Protein AF-A0A498QRC1-F1 (afdb_monomer_lite)

Organism: NCBI:txid2341080

Sequence (149 aa):
MIGGEPLLFPDRIRAYVEGMEYVSLSTNGMRRLPREGFERVQLFVTVFGGDALDDEWRAIRPGGKRFTGLFQTALDNVRDDPRAMFIVHLAEQPISSIEPTVERIADNGNRVTLGLYGAYDEHDPIGLRDPDRLIDEALRVKERFRTWC

pLDDT: mean 89.68, std 10.76, range [49.84, 98.12]

Foldseek 3Di:
DDDDACQVPLVVVLVCLVVDPEAEDEHCQLAADDCPSCVRYAYEHEDELAAVVCQVPPQADPVRDGDHCSRVSSLVRCQLPASYEYEYEPQPYDLVSVLVSLVSSVVSNAAYDYHHFFCPPDPGRSPHPCVPSSVVSVVVSCVVPVVRD

Structure (mmCIF, N/CA/C/O backbone):
data_AF-A0A498QRC1-F1
#
_entry.id   AF-A0A498QRC1-F1
#
loop_
_atom_site.group_PDB
_atom_site.id
_atom_site.type_symbol
_atom_site.label_atom_id
_atom_site.label_alt_id
_atom_site.label_comp_id
_atom_site.label_asym_id
_atom_site.label_entity_id
_atom_site.label_seq_id
_atom_site.pdbx_PDB_ins_code
_atom_site.Cartn_x
_atom_site.Cartn_y
_atom_site.Cartn_z
_atom_site.occupancy
_atom_site.B_iso_or_equiv
_atom_site.auth_seq_id
_atom_site.auth_comp_id
_atom_site.auth_asym_id
_atom_site.auth_atom_id
_atom_site.pdbx_PDB_model_num
ATOM 1 N N . MET A 1 1 ? -8.782 -10.440 6.501 1.00 88.88 1 MET A N 1
ATOM 2 C CA . MET A 1 1 ? -9.787 -10.275 5.431 1.00 88.88 1 MET A CA 1
ATOM 3 C C . MET A 1 1 ? -9.049 -9.983 4.137 1.00 88.88 1 MET A C 1
ATOM 5 O O . MET A 1 1 ? -8.338 -8.986 4.073 1.00 88.88 1 MET A O 1
ATOM 9 N N . ILE A 1 2 ? -9.161 -10.886 3.165 1.00 82.88 2 ILE A N 1
ATOM 10 C CA . ILE A 1 2 ? -8.530 -10.800 1.841 1.00 82.88 2 ILE A CA 1
ATOM 11 C C . ILE A 1 2 ? -9.633 -11.082 0.814 1.00 82.88 2 ILE A C 1
ATOM 13 O O . ILE A 1 2 ? -10.433 -11.992 1.028 1.00 82.88 2 ILE A O 1
ATOM 17 N N . GLY A 1 3 ? -9.687 -10.295 -0.261 1.00 76.12 3 GLY A N 1
ATOM 18 C CA . GLY A 1 3 ? -10.737 -10.362 -1.282 1.00 76.12 3 GLY A CA 1
ATOM 19 C C . GLY A 1 3 ? -11.766 -9.232 -1.162 1.00 76.12 3 GLY A C 1
ATOM 20 O O . GLY A 1 3 ? -12.081 -8.769 -0.065 1.00 76.12 3 GLY A O 1
ATOM 21 N N . GLY A 1 4 ? -12.279 -8.773 -2.311 1.00 86.25 4 GLY A N 1
ATOM 22 C CA . GLY A 1 4 ? -13.052 -7.527 -2.400 1.00 86.25 4 GLY A CA 1
ATOM 23 C C . GLY A 1 4 ? -12.278 -6.308 -1.871 1.00 86.25 4 GLY A C 1
ATOM 24 O O . GLY A 1 4 ? -11.103 -6.406 -1.533 1.00 86.25 4 GLY A O 1
ATOM 25 N N . GLU A 1 5 ? -12.934 -5.148 -1.786 1.00 92.88 5 GLU A N 1
ATOM 26 C CA . GLU A 1 5 ? -12.389 -3.991 -1.058 1.00 92.88 5 GLU A CA 1
ATOM 27 C C . GLU A 1 5 ? -13.106 -3.867 0.299 1.00 92.88 5 GLU A C 1
ATOM 29 O O . GLU A 1 5 ? -14.257 -3.410 0.335 1.00 92.88 5 GLU A O 1
ATOM 34 N N . PRO A 1 6 ? -12.484 -4.294 1.418 1.00 93.94 6 PRO A N 1
ATOM 35 C CA . PRO A 1 6 ? -13.158 -4.355 2.714 1.00 93.94 6 PRO A CA 1
ATOM 36 C C . PRO A 1 6 ? -13.514 -2.970 3.262 1.00 93.94 6 PRO A C 1
ATOM 38 O O . PRO A 1 6 ? -14.532 -2.835 3.944 1.00 93.94 6 PRO A O 1
ATOM 41 N N . LEU A 1 7 ? -12.750 -1.922 2.927 1.00 95.06 7 LEU A N 1
ATOM 42 C CA . LEU A 1 7 ? -12.991 -0.566 3.435 1.00 95.06 7 LEU A CA 1
ATOM 43 C C . LEU A 1 7 ? -14.254 0.089 2.847 1.00 95.06 7 LEU A C 1
ATOM 45 O O . LEU A 1 7 ? -14.652 1.176 3.270 1.00 95.06 7 LEU A O 1
ATOM 49 N N . LEU A 1 8 ? -14.933 -0.573 1.904 1.00 93.88 8 LEU A N 1
ATOM 50 C CA . LEU A 1 8 ? -16.284 -0.195 1.485 1.00 93.88 8 LEU A CA 1
ATOM 51 C C . LEU A 1 8 ? -17.334 -0.430 2.579 1.00 93.88 8 LEU A C 1
ATOM 53 O O . LEU A 1 8 ? -18.369 0.235 2.553 1.00 93.88 8 LEU A O 1
ATOM 57 N N . PHE A 1 9 ? -17.081 -1.336 3.531 1.00 94.12 9 PHE A N 1
ATOM 58 C CA . PHE A 1 9 ? -18.063 -1.762 4.532 1.00 94.12 9 PHE A CA 1
ATOM 59 C C . PHE A 1 9 ? -17.489 -1.790 5.965 1.00 94.12 9 PHE A C 1
ATOM 61 O O . PHE A 1 9 ? -17.380 -2.870 6.554 1.00 94.12 9 PHE A O 1
ATOM 68 N N . PRO A 1 10 ? -17.159 -0.629 6.571 1.00 93.69 10 PRO A N 1
ATOM 69 C CA . PRO A 1 10 ? -16.593 -0.563 7.924 1.00 93.69 10 PRO A CA 1
ATOM 70 C C . PRO A 1 10 ? -17.423 -1.277 8.995 1.00 93.69 10 PRO A C 1
ATOM 72 O O . PRO A 1 10 ? -16.859 -1.924 9.871 1.00 93.69 10 PRO A O 1
ATOM 75 N N . ASP A 1 11 ? -18.753 -1.243 8.899 1.00 93.62 11 ASP A N 1
ATOM 76 C CA . ASP A 1 11 ? -19.625 -1.915 9.872 1.00 93.62 11 ASP A CA 1
ATOM 77 C C . ASP A 1 11 ? -19.448 -3.437 9.864 1.00 93.62 11 ASP A C 1
ATOM 79 O O . ASP A 1 11 ? -19.507 -4.078 10.911 1.00 93.62 11 ASP A O 1
ATOM 83 N N . ARG A 1 12 ? -19.151 -4.023 8.697 1.00 94.25 12 ARG A N 1
ATOM 84 C CA . ARG A 1 12 ? -18.842 -5.456 8.602 1.00 94.25 12 ARG A CA 1
ATOM 85 C C . ARG A 1 12 ? -17.494 -5.769 9.230 1.00 94.25 12 ARG A C 1
ATOM 87 O O . ARG A 1 12 ? -17.369 -6.800 9.871 1.00 94.25 12 ARG A O 1
ATOM 94 N N . ILE A 1 13 ? -16.507 -4.887 9.061 1.00 95.38 13 ILE A N 1
ATOM 95 C CA . ILE A 1 13 ? -15.197 -5.021 9.714 1.00 95.38 13 ILE A CA 1
ATOM 96 C C . ILE A 1 13 ? -15.369 -4.955 11.236 1.00 95.38 13 ILE A C 1
ATOM 98 O O . ILE A 1 13 ? -14.761 -5.753 11.945 1.00 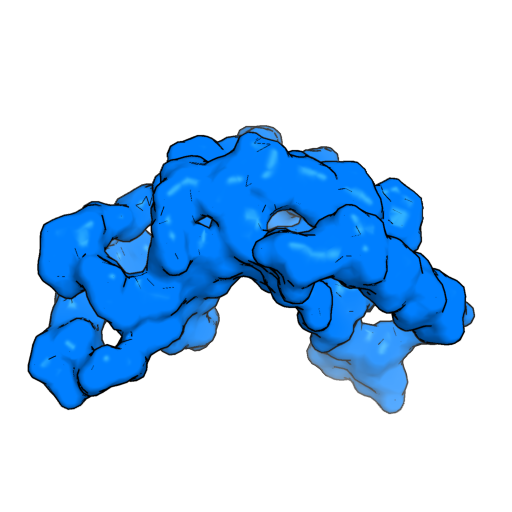95.38 13 ILE A O 1
ATOM 102 N N . ARG A 1 14 ? -16.223 -4.052 11.737 1.00 94.94 14 ARG A N 1
ATOM 103 C CA . ARG A 1 14 ? -16.445 -3.862 13.177 1.00 94.94 14 ARG A CA 1
ATOM 104 C C . ARG A 1 14 ? -16.909 -5.143 13.866 1.00 94.94 14 ARG A C 1
ATOM 106 O O . ARG A 1 14 ? -16.355 -5.487 14.900 1.00 94.94 14 ARG A O 1
ATOM 113 N N . ALA A 1 15 ? -17.809 -5.899 13.239 1.00 94.62 15 ALA A N 1
ATOM 114 C CA . ALA A 1 15 ? -18.245 -7.193 13.764 1.00 94.62 15 ALA A CA 1
ATOM 115 C C . ALA A 1 15 ? -17.077 -8.180 13.991 1.00 94.62 15 ALA A C 1
ATOM 117 O O . ALA A 1 15 ? -17.088 -8.938 14.958 1.00 94.62 15 ALA A O 1
ATOM 118 N N . TYR A 1 16 ? -16.043 -8.157 13.138 1.00 94.81 16 TYR A N 1
ATOM 119 C CA . TYR A 1 16 ? -14.836 -8.966 13.355 1.00 94.81 16 TYR A CA 1
ATOM 120 C C . TYR A 1 16 ? -13.961 -8.403 14.473 1.00 94.81 16 TYR A C 1
ATOM 122 O O . TYR A 1 16 ? -13.441 -9.174 15.270 1.00 94.81 16 TYR A O 1
ATOM 130 N N . VAL A 1 17 ? -13.804 -7.080 14.553 1.00 95.38 17 VAL A N 1
ATOM 131 C CA . VAL A 1 17 ? -13.009 -6.428 15.610 1.00 95.38 17 VAL A CA 1
ATOM 132 C C . VAL A 1 17 ? -13.607 -6.666 17.000 1.00 95.38 17 VAL A C 1
ATOM 134 O O . VAL A 1 17 ? -12.864 -6.824 17.962 1.00 95.38 17 VAL A O 1
ATOM 137 N N . GLU A 1 18 ? -14.933 -6.741 17.111 1.00 94.31 18 GLU A N 1
ATOM 138 C CA . GLU A 1 18 ? -15.630 -7.048 18.366 1.00 94.31 18 GLU A CA 1
ATOM 139 C C . GLU A 1 18 ? -15.413 -8.499 18.827 1.00 94.31 18 GLU A C 1
ATOM 141 O O . GLU A 1 18 ? -15.375 -8.764 20.027 1.00 94.31 18 GLU A O 1
ATOM 146 N N . GLY A 1 19 ? -15.266 -9.439 17.887 1.00 94.50 19 GLY A N 1
ATOM 147 C CA . GLY A 1 19 ? -15.150 -10.871 18.181 1.00 94.50 19 GLY A CA 1
ATOM 148 C C . GLY A 1 19 ? -13.731 -11.444 18.134 1.00 94.50 19 GLY A C 1
ATOM 149 O O . GLY A 1 19 ? -13.518 -12.566 18.589 1.00 94.50 19 GLY A O 1
ATOM 150 N N . MET A 1 20 ? -12.763 -10.723 17.564 1.00 95.31 20 MET A N 1
ATOM 151 C CA . MET A 1 20 ? -11.410 -11.224 17.310 1.00 95.31 20 MET A CA 1
ATOM 152 C C . MET A 1 20 ? -10.349 -10.270 17.849 1.00 95.31 20 MET A C 1
ATOM 154 O O . MET A 1 20 ? -10.381 -9.066 17.614 1.00 95.31 20 MET A O 1
ATOM 158 N N . GLU A 1 21 ? -9.344 -10.834 18.514 1.00 91.19 21 GLU A N 1
ATOM 159 C CA . GLU A 1 21 ? -8.242 -10.065 19.094 1.00 91.19 21 GLU A CA 1
ATOM 160 C C . GLU A 1 21 ? -7.329 -9.427 18.029 1.00 91.19 21 GLU A C 1
ATOM 162 O O . GLU A 1 21 ? -6.829 -8.315 18.215 1.00 91.19 21 GLU A O 1
ATOM 167 N N . TYR A 1 22 ? -7.136 -10.119 16.903 1.00 93.31 22 TYR A N 1
ATOM 168 C CA . TYR A 1 22 ? -6.274 -9.693 15.804 1.00 93.31 22 TYR A CA 1
ATOM 169 C C . TYR A 1 22 ? -7.054 -9.709 14.494 1.00 93.31 22 TYR A C 1
ATOM 171 O O . TYR A 1 22 ? -7.542 -10.752 14.057 1.00 93.31 22 TYR A O 1
ATOM 179 N N . VAL A 1 23 ? -7.142 -8.548 13.846 1.00 96.38 23 VAL A N 1
ATOM 180 C CA . VAL A 1 23 ? -7.804 -8.388 12.550 1.00 96.38 23 VAL A CA 1
ATOM 181 C C . VAL A 1 23 ? -6.839 -7.709 11.591 1.00 96.38 23 VAL A C 1
ATOM 183 O O . VAL A 1 23 ? -6.409 -6.581 11.819 1.00 96.38 23 VAL A O 1
ATOM 186 N N . SER A 1 24 ? -6.524 -8.392 10.493 1.00 96.62 24 SER A N 1
ATOM 187 C CA . SER A 1 24 ? -5.739 -7.831 9.392 1.00 96.62 24 SER A CA 1
ATOM 188 C C . SER A 1 24 ? -6.600 -7.679 8.145 1.00 96.62 24 SER A C 1
ATOM 190 O O . SER A 1 24 ? -7.355 -8.592 7.798 1.00 96.62 24 SER A O 1
ATOM 192 N N . LEU A 1 25 ? -6.484 -6.554 7.448 1.00 96.69 25 LEU A N 1
ATOM 193 C CA . LEU A 1 25 ? -7.232 -6.239 6.231 1.00 96.69 25 LEU A CA 1
ATOM 194 C C . LEU A 1 25 ? -6.265 -6.036 5.071 1.00 96.69 25 LEU A C 1
ATOM 196 O O . LEU A 1 25 ? -5.328 -5.261 5.205 1.00 96.69 25 LEU A O 1
ATOM 200 N N . SER A 1 26 ? -6.516 -6.676 3.932 1.00 95.44 26 SER A N 1
ATOM 201 C CA . SER A 1 26 ? -5.890 -6.304 2.661 1.00 95.44 26 SER A CA 1
ATOM 202 C C . SER A 1 26 ? -6.798 -5.315 1.930 1.00 95.44 26 SER A C 1
ATOM 204 O O . SER A 1 26 ? -7.998 -5.558 1.808 1.00 95.44 26 SER A O 1
ATOM 206 N N . THR A 1 27 ? -6.250 -4.183 1.498 1.00 95.62 27 THR A N 1
ATOM 207 C CA . THR A 1 27 ? -6.987 -3.083 0.860 1.00 95.62 27 THR A CA 1
ATOM 208 C C . THR A 1 27 ? -6.176 -2.482 -0.285 1.00 95.62 27 THR A C 1
ATOM 210 O O . THR A 1 27 ? -4.945 -2.517 -0.285 1.00 95.62 27 THR A O 1
ATOM 213 N N . ASN A 1 28 ? -6.860 -1.888 -1.261 1.00 93.38 28 ASN A N 1
ATOM 214 C CA . ASN A 1 28 ? -6.234 -1.042 -2.277 1.00 93.38 28 ASN A CA 1
ATOM 215 C C . ASN A 1 28 ? -5.908 0.378 -1.770 1.00 93.38 28 ASN A C 1
ATOM 217 O O . ASN A 1 28 ? -5.316 1.157 -2.508 1.00 93.38 28 ASN A O 1
ATOM 221 N N . GLY A 1 29 ? -6.303 0.734 -0.542 1.00 95.00 29 GLY A N 1
ATOM 222 C CA . GLY A 1 29 ? -5.994 2.029 0.068 1.00 95.00 29 GLY A CA 1
ATOM 223 C C . GLY A 1 29 ? -6.822 3.206 -0.458 1.00 95.00 29 GLY A C 1
ATOM 224 O O . GLY A 1 29 ? -6.586 4.340 -0.057 1.00 95.00 29 GLY A O 1
ATOM 225 N N . MET A 1 30 ? -7.831 2.983 -1.308 1.00 93.94 30 MET A N 1
ATOM 226 C CA . MET A 1 30 ? -8.652 4.057 -1.895 1.00 93.94 30 MET A CA 1
ATOM 227 C C . MET A 1 30 ? -9.651 4.691 -0.922 1.00 93.94 30 MET A C 1
ATOM 229 O O . MET A 1 30 ? -10.293 5.690 -1.254 1.00 93.94 30 MET A O 1
ATOM 233 N N . ARG A 1 31 ? -9.813 4.121 0.275 1.00 95.19 31 ARG A N 1
ATOM 234 C CA . ARG A 1 31 ? -10.603 4.700 1.363 1.00 95.19 31 ARG A CA 1
ATOM 235 C C . ARG A 1 31 ? -9.804 4.685 2.653 1.00 95.19 31 ARG A C 1
ATOM 237 O O . ARG A 1 31 ? -9.067 3.745 2.920 1.00 95.19 31 ARG A O 1
ATOM 244 N N . ARG A 1 32 ? -10.010 5.702 3.484 1.00 95.94 32 ARG A N 1
ATOM 245 C CA . ARG A 1 32 ? -9.472 5.737 4.843 1.00 95.94 32 ARG A CA 1
ATOM 246 C C . ARG A 1 32 ? -10.364 4.925 5.782 1.00 95.94 32 ARG A C 1
ATOM 248 O O . ARG A 1 32 ? -11.578 5.125 5.805 1.00 95.94 32 ARG A O 1
ATOM 255 N N . LEU A 1 33 ? -9.761 4.050 6.586 1.00 95.88 33 LEU A N 1
ATOM 256 C CA . LEU A 1 33 ? -10.442 3.429 7.721 1.00 95.88 33 LEU A CA 1
ATOM 257 C C . LEU A 1 33 ? -10.395 4.400 8.915 1.00 95.88 33 LEU A C 1
ATOM 259 O O . LEU A 1 33 ? -9.294 4.837 9.277 1.00 95.88 33 LEU A O 1
ATOM 263 N N . PRO A 1 34 ? -11.532 4.741 9.551 1.00 93.75 34 PRO A N 1
ATOM 264 C CA . PRO A 1 34 ? -11.514 5.560 10.758 1.00 93.75 34 PRO A CA 1
ATOM 265 C C . PRO A 1 34 ? -10.641 4.913 11.839 1.00 93.75 34 PRO A C 1
ATOM 267 O O . PRO A 1 34 ? -10.442 3.697 11.863 1.00 93.75 34 PRO A O 1
ATOM 270 N N . ARG A 1 35 ? -10.059 5.741 12.707 1.00 93.44 35 ARG A N 1
ATOM 271 C CA . ARG A 1 35 ? -9.234 5.250 13.817 1.00 93.44 35 ARG A CA 1
ATOM 272 C C . ARG A 1 35 ? -10.094 4.695 14.945 1.00 93.44 35 ARG A C 1
ATOM 274 O O . ARG A 1 35 ? -9.796 3.610 15.428 1.00 93.44 35 ARG A O 1
ATOM 281 N N . GLU A 1 36 ? -11.149 5.424 15.296 1.00 95.12 36 GLU A N 1
ATOM 282 C CA . GLU A 1 36 ? -12.076 5.064 16.366 1.00 95.12 36 GLU A CA 1
ATOM 283 C C . GLU A 1 36 ? -12.732 3.701 16.109 1.00 95.12 36 GLU A C 1
ATOM 285 O O . GLU A 1 36 ? -13.364 3.488 15.069 1.00 95.12 36 GLU A O 1
ATOM 290 N N . GLY A 1 37 ? -12.554 2.775 17.052 1.00 94.00 37 GLY A N 1
ATOM 291 C CA . GLY A 1 37 ? -13.087 1.413 16.988 1.00 94.00 37 GLY A CA 1
ATOM 292 C C . GLY A 1 37 ? -12.321 0.471 16.053 1.00 94.00 37 GLY A C 1
ATOM 293 O O . GLY A 1 37 ? -12.751 -0.662 15.844 1.00 94.00 37 GLY A O 1
ATOM 294 N N . PHE A 1 38 ? -11.198 0.916 15.481 1.00 96.31 38 PHE A N 1
ATOM 295 C CA . PHE A 1 38 ? -10.328 0.124 14.605 1.00 96.31 38 PHE A CA 1
ATOM 296 C C . PHE A 1 38 ? -8.840 0.339 14.926 1.00 96.31 38 PHE A C 1
ATOM 298 O O . PHE A 1 38 ? -7.974 0.203 14.058 1.00 96.31 38 PHE A O 1
ATOM 305 N N . GLU A 1 39 ? -8.512 0.706 16.161 1.00 94.75 39 GLU A N 1
ATOM 306 C CA . GLU A 1 39 ? -7.159 1.055 16.604 1.00 94.75 39 GLU A CA 1
ATOM 307 C C . GLU A 1 39 ? -6.195 -0.128 16.494 1.00 94.75 39 GLU A C 1
ATOM 309 O O . GLU A 1 39 ? -5.003 0.063 16.268 1.00 94.75 39 GLU A O 1
ATOM 314 N N . ARG A 1 40 ? -6.728 -1.345 16.641 1.00 93.19 40 ARG A N 1
ATOM 315 C CA . ARG A 1 40 ? -5.981 -2.609 16.652 1.00 93.19 40 ARG A CA 1
ATOM 316 C C . ARG A 1 40 ? -5.969 -3.335 15.307 1.00 93.19 40 ARG A C 1
ATOM 318 O O . ARG A 1 40 ? -5.445 -4.442 15.214 1.00 93.19 40 ARG A O 1
ATOM 325 N N . VAL A 1 41 ? -6.579 -2.750 14.280 1.00 96.81 41 VAL A N 1
ATOM 326 C CA . VAL A 1 41 ? -6.618 -3.354 12.948 1.00 96.81 41 VAL A CA 1
ATOM 327 C C . VAL A 1 41 ? -5.281 -3.141 12.253 1.00 96.81 41 VAL A C 1
ATOM 329 O O . VAL A 1 41 ? -4.814 -2.010 12.163 1.00 96.81 41 VAL A O 1
ATOM 332 N N . GLN A 1 42 ? -4.704 -4.209 11.705 1.00 97.50 42 GLN A N 1
ATOM 333 C CA . GLN A 1 42 ? -3.571 -4.119 10.785 1.00 97.50 42 GLN A CA 1
ATOM 334 C C . GLN A 1 42 ? -4.089 -3.915 9.358 1.00 97.50 42 GLN A C 1
ATOM 336 O O . GLN A 1 42 ? -4.901 -4.697 8.863 1.00 97.50 42 GLN A O 1
ATOM 341 N N . LEU A 1 43 ? -3.595 -2.889 8.677 1.00 97.62 43 LEU A N 1
ATOM 342 C CA . LEU A 1 43 ? -3.866 -2.617 7.272 1.00 97.62 43 LEU A CA 1
ATOM 343 C C . LEU A 1 43 ? -2.669 -3.064 6.435 1.00 97.62 43 LEU A C 1
ATOM 345 O O . LEU A 1 43 ? -1.536 -2.654 6.686 1.00 97.62 43 LEU A O 1
ATOM 349 N N . PHE A 1 44 ? -2.945 -3.892 5.438 1.00 97.19 44 PHE A N 1
ATOM 350 C CA . PHE A 1 44 ? -2.036 -4.266 4.369 1.00 97.19 44 PHE A CA 1
ATOM 351 C C . PHE A 1 44 ? -2.496 -3.575 3.089 1.00 97.19 44 PHE A C 1
ATOM 353 O O . PHE A 1 44 ? -3.515 -3.948 2.501 1.00 97.19 44 PHE A O 1
ATOM 360 N N . VAL A 1 45 ? -1.772 -2.536 2.684 1.00 96.75 45 VAL A N 1
ATOM 361 C CA . VAL A 1 45 ? -2.069 -1.765 1.476 1.00 96.75 45 VAL A CA 1
ATOM 362 C C . VAL A 1 45 ? -1.299 -2.371 0.314 1.00 96.75 45 VAL A C 1
ATOM 364 O O . VAL A 1 45 ? -0.072 -2.363 0.296 1.00 96.75 45 VAL A O 1
ATOM 367 N N . THR A 1 46 ? -2.015 -2.939 -0.644 1.00 92.25 46 THR A N 1
ATOM 368 C CA . THR A 1 46 ? -1.398 -3.703 -1.728 1.00 92.25 46 THR A CA 1
ATOM 369 C C . THR A 1 46 ? -1.029 -2.805 -2.909 1.00 92.25 46 THR A C 1
ATOM 371 O O . THR A 1 46 ? -1.896 -2.084 -3.409 1.00 92.25 46 THR A O 1
ATOM 374 N N . VAL A 1 47 ? 0.212 -2.907 -3.394 1.00 91.81 47 VAL A N 1
ATOM 375 C CA . VAL A 1 47 ? 0.810 -2.113 -4.487 1.00 91.81 47 VAL A CA 1
ATOM 376 C C . VAL A 1 47 ? 1.559 -3.042 -5.452 1.00 91.81 47 VAL A C 1
ATOM 378 O O . VAL A 1 47 ? 2.188 -4.011 -5.022 1.00 91.81 47 VAL A O 1
ATOM 381 N N . PHE A 1 48 ? 1.489 -2.755 -6.753 1.00 85.31 48 PHE A N 1
ATOM 382 C CA . PHE A 1 48 ? 2.115 -3.544 -7.822 1.00 85.31 48 PHE A CA 1
ATOM 383 C C . PHE A 1 48 ? 3.003 -2.617 -8.658 1.00 85.31 48 PHE A C 1
ATOM 385 O O . PHE A 1 48 ? 2.693 -2.285 -9.792 1.00 85.31 48 PHE A O 1
ATOM 392 N N . GLY A 1 49 ? 4.091 -2.133 -8.066 1.00 78.31 49 GLY A N 1
ATOM 393 C CA . GLY A 1 49 ? 5.086 -1.314 -8.762 1.00 78.31 49 GLY A CA 1
ATOM 394 C C . GLY A 1 49 ? 4.936 0.199 -8.601 1.00 78.31 49 GLY A C 1
ATOM 395 O O . GLY A 1 49 ? 5.831 0.914 -9.047 1.00 78.31 49 GLY A O 1
ATOM 396 N N . GLY A 1 50 ? 3.874 0.681 -7.946 1.00 84.25 50 GLY A N 1
ATOM 397 C CA . GLY A 1 50 ? 3.704 2.088 -7.596 1.00 84.25 50 GLY A CA 1
ATOM 398 C C . GLY A 1 50 ? 3.394 2.990 -8.793 1.00 84.25 50 GLY A C 1
ATOM 399 O O . GLY A 1 50 ? 3.396 2.575 -9.950 1.00 84.25 50 GLY A O 1
ATOM 400 N N . ASP A 1 51 ? 3.108 4.257 -8.495 1.00 85.81 51 ASP A N 1
ATOM 401 C CA . ASP A 1 51 ? 2.909 5.345 -9.463 1.00 85.81 51 ASP A CA 1
ATOM 402 C C . ASP A 1 51 ? 2.120 4.945 -10.723 1.00 85.81 51 ASP A C 1
ATOM 404 O O . ASP A 1 51 ? 0.963 4.526 -10.642 1.00 85.81 51 ASP A O 1
ATOM 408 N N . ALA A 1 52 ? 2.748 5.097 -11.890 1.00 87.50 52 ALA A N 1
ATOM 409 C CA . ALA A 1 52 ? 2.156 4.854 -13.189 1.00 87.50 52 ALA A CA 1
ATOM 410 C C . ALA A 1 52 ? 1.846 3.371 -13.414 1.00 87.50 52 ALA A C 1
ATOM 412 O O . ALA A 1 52 ? 0.917 3.075 -14.156 1.00 87.50 52 ALA A O 1
ATOM 413 N N . LEU A 1 53 ? 2.574 2.452 -12.768 1.00 89.12 53 LEU A N 1
ATOM 414 C CA . LEU A 1 53 ? 2.350 1.013 -12.915 1.00 89.12 53 LEU A CA 1
ATOM 415 C C . LEU A 1 53 ? 1.048 0.592 -12.230 1.00 89.12 53 LEU A C 1
ATOM 417 O O . LEU A 1 53 ? 0.224 -0.086 -12.840 1.00 89.12 53 LEU A O 1
ATOM 421 N N . ASP A 1 54 ? 0.785 1.082 -11.015 1.00 89.50 54 ASP A N 1
ATOM 422 C CA . ASP A 1 54 ? -0.508 0.842 -10.361 1.00 89.50 54 ASP A CA 1
ATOM 423 C C . ASP A 1 54 ? -1.665 1.478 -11.154 1.00 89.50 54 ASP A C 1
ATOM 425 O O . ASP A 1 54 ? -2.737 0.877 -11.284 1.00 89.50 54 ASP A O 1
ATOM 429 N N . ASP A 1 55 ? -1.457 2.648 -11.763 1.00 91.44 55 ASP A N 1
ATOM 430 C CA . ASP A 1 55 ? -2.455 3.240 -12.659 1.00 91.44 55 ASP A CA 1
ATOM 431 C C . ASP A 1 55 ? -2.684 2.388 -13.928 1.00 91.44 55 ASP A C 1
ATOM 433 O O . ASP A 1 55 ? -3.829 2.166 -14.347 1.00 91.44 55 ASP A O 1
ATOM 437 N N . GLU A 1 56 ? -1.615 1.864 -14.531 1.00 89.94 56 GLU A N 1
ATOM 438 C CA . GLU A 1 56 ? -1.633 1.037 -15.743 1.00 89.94 56 GLU A CA 1
ATOM 439 C C . GLU A 1 56 ? -2.233 -0.356 -15.517 1.00 89.94 56 GLU A C 1
ATOM 441 O O . GLU A 1 56 ? -2.896 -0.900 -16.408 1.00 89.94 56 GLU A O 1
ATOM 446 N N . TRP A 1 57 ? -2.091 -0.927 -14.329 1.00 86.94 57 TRP A N 1
ATOM 447 C CA . TRP A 1 57 ? -2.565 -2.289 -14.078 1.00 86.94 57 TRP A CA 1
ATOM 448 C C . TRP A 1 57 ? -3.880 -2.327 -13.314 1.00 86.94 57 TRP A C 1
ATOM 450 O O . TRP A 1 57 ? -4.686 -3.231 -13.525 1.00 86.94 57 TRP A O 1
ATOM 460 N N . ARG A 1 58 ? -4.141 -1.343 -12.445 1.00 89.31 58 ARG A N 1
ATOM 461 C CA . ARG A 1 58 ? -5.195 -1.468 -11.424 1.00 89.31 58 ARG A CA 1
ATOM 462 C C . ARG A 1 58 ? -6.163 -0.303 -11.351 1.00 89.31 58 ARG A C 1
ATOM 464 O O . ARG A 1 58 ? -7.258 -0.482 -10.813 1.00 89.31 58 ARG A O 1
ATOM 471 N N . ALA A 1 59 ? -5.841 0.864 -11.907 1.00 91.06 59 ALA A N 1
ATOM 472 C CA . ALA A 1 59 ? -6.751 2.009 -11.879 1.00 91.06 59 ALA A CA 1
ATOM 4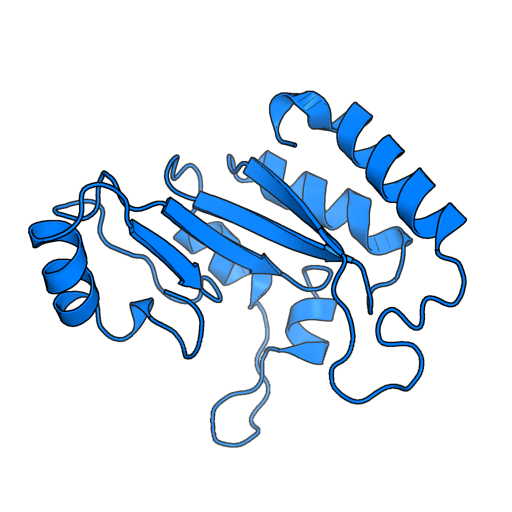73 C C . ALA A 1 59 ? -7.880 1.898 -12.921 1.00 91.06 59 ALA A C 1
ATOM 475 O O . ALA A 1 59 ? -8.029 2.727 -13.821 1.00 91.06 59 ALA A O 1
ATOM 476 N N . ILE A 1 60 ? -8.714 0.865 -12.782 1.00 90.75 60 ILE A N 1
ATOM 477 C CA . ILE A 1 60 ? -9.860 0.555 -13.638 1.00 90.75 60 ILE A CA 1
ATOM 478 C C . ILE A 1 60 ? -11.108 0.458 -12.754 1.00 90.75 60 ILE A C 1
ATOM 480 O O . ILE A 1 60 ? -11.163 -0.300 -11.789 1.00 90.75 60 ILE A O 1
ATOM 484 N N . ARG A 1 61 ? -12.135 1.254 -13.057 1.00 87.88 61 ARG A N 1
ATOM 485 C CA . ARG A 1 61 ? -13.412 1.234 -12.319 1.00 87.88 61 ARG A CA 1
ATOM 486 C C . ARG A 1 61 ? -14.285 0.043 -12.750 1.00 87.88 61 ARG A C 1
ATOM 488 O O . ARG A 1 61 ? -14.083 -0.459 -13.854 1.00 87.88 61 ARG A O 1
ATOM 495 N N . PRO A 1 62 ? -15.345 -0.313 -11.989 1.00 80.56 62 PRO A N 1
ATOM 496 C CA . PRO A 1 62 ? -16.331 -1.353 -12.348 1.00 80.56 62 PRO A CA 1
ATOM 497 C C . PRO A 1 62 ? -17.108 -1.192 -13.678 1.00 80.56 62 PRO A C 1
ATOM 499 O O . PRO A 1 62 ? -18.093 -1.880 -13.898 1.00 80.56 62 PRO A O 1
ATOM 502 N N . GLY A 1 63 ? -16.685 -0.306 -14.580 1.00 86.19 63 GLY A N 1
ATOM 503 C CA . GLY A 1 63 ? -17.201 -0.169 -15.946 1.00 86.19 63 GLY A CA 1
ATOM 504 C C . GLY A 1 63 ? -16.092 0.011 -16.987 1.00 86.19 63 GLY A C 1
ATOM 505 O O . GLY A 1 63 ? -16.325 0.619 -18.024 1.00 86.19 63 GLY A O 1
ATOM 506 N N . GLY A 1 64 ? -14.856 -0.399 -16.680 1.00 91.12 64 GLY A N 1
ATOM 507 C CA . GLY A 1 64 ? -13.705 -0.312 -17.589 1.00 91.12 64 GLY A CA 1
ATOM 508 C C . GLY A 1 64 ? -13.065 1.078 -17.704 1.00 91.12 64 GLY A C 1
ATOM 509 O O . GLY A 1 64 ? -11.978 1.212 -18.260 1.00 91.12 64 GLY A O 1
ATOM 510 N N . LYS A 1 65 ? -13.689 2.129 -17.154 1.00 94.12 65 LYS A N 1
ATOM 511 C CA . LYS A 1 65 ? -13.120 3.484 -17.171 1.00 94.12 65 LYS A CA 1
ATOM 512 C C . LYS A 1 65 ? -11.835 3.542 -16.343 1.00 94.12 65 LYS A C 1
ATOM 514 O O . LYS A 1 65 ? -11.869 3.295 -15.134 1.00 94.12 65 LYS A O 1
ATOM 519 N N . ARG A 1 66 ? -10.741 3.951 -16.990 1.00 94.25 66 ARG A N 1
ATOM 520 C CA . ARG A 1 66 ? -9.452 4.190 -16.336 1.00 94.25 66 ARG A CA 1
ATOM 521 C C . ARG A 1 66 ? -9.455 5.481 -15.511 1.00 94.25 66 ARG A C 1
ATOM 523 O O . ARG A 1 66 ? -10.203 6.417 -15.808 1.00 94.25 66 ARG A O 1
ATOM 530 N N . PHE A 1 67 ? -8.638 5.525 -14.468 1.00 93.94 67 PHE A N 1
ATOM 531 C CA . PHE A 1 67 ? -8.331 6.729 -13.694 1.00 93.94 67 PHE A CA 1
ATOM 532 C C . PHE A 1 67 ? -6.839 6.762 -13.347 1.00 93.94 67 PHE A C 1
ATOM 534 O O . PHE A 1 67 ? -6.119 5.835 -13.699 1.00 93.94 67 PHE A O 1
ATOM 541 N N . THR A 1 68 ? -6.388 7.838 -12.707 1.00 94.75 68 THR A N 1
ATOM 542 C CA . THR A 1 68 ? -4.992 8.011 -12.292 1.00 94.75 68 THR A CA 1
ATOM 543 C C . THR A 1 68 ? -4.895 8.392 -10.820 1.00 94.75 68 THR A C 1
ATOM 545 O O . THR A 1 68 ? -5.890 8.800 -10.208 1.00 94.75 68 THR A O 1
ATOM 548 N N . GLY A 1 69 ? -3.692 8.289 -10.261 1.00 94.00 69 GLY A N 1
ATOM 549 C CA . GLY A 1 69 ? -3.391 8.643 -8.879 1.00 94.00 69 GLY A CA 1
ATOM 550 C C . GLY A 1 69 ? -3.811 7.576 -7.872 1.00 94.00 69 GLY A C 1
ATOM 551 O O . GLY A 1 69 ? -4.060 7.920 -6.716 1.00 94.00 69 GLY A O 1
ATOM 552 N N . LEU A 1 70 ? -3.899 6.304 -8.276 1.00 94.50 70 LEU A N 1
ATOM 553 C CA . LEU A 1 70 ? -4.224 5.190 -7.379 1.00 94.50 70 LEU A CA 1
ATOM 554 C C . LEU A 1 70 ? -3.222 5.113 -6.222 1.00 94.50 70 LEU A C 1
ATOM 556 O O . LEU A 1 70 ? -3.615 5.174 -5.057 1.00 94.50 70 LEU A O 1
ATOM 560 N N . PHE A 1 71 ? -1.927 5.065 -6.540 1.00 96.06 71 PHE A N 1
ATOM 561 C CA . PHE A 1 71 ? -0.877 4.972 -5.528 1.00 96.06 71 PHE A CA 1
ATOM 562 C C . PHE A 1 71 ? -0.804 6.222 -4.640 1.00 96.06 71 PHE A C 1
ATOM 564 O O . PHE A 1 71 ? -0.759 6.104 -3.418 1.00 96.06 71 PHE A O 1
ATOM 571 N N . GLN A 1 72 ? -0.887 7.420 -5.230 1.00 96.94 72 GLN A N 1
ATOM 572 C CA . GLN A 1 72 ? -0.899 8.673 -4.468 1.00 96.94 72 GLN A CA 1
ATOM 573 C C . GLN A 1 72 ? -2.078 8.736 -3.487 1.00 96.94 72 GLN A C 1
ATOM 575 O O . GLN A 1 72 ? -1.901 9.081 -2.322 1.00 96.94 72 GLN A O 1
ATOM 580 N N . THR A 1 73 ? -3.272 8.341 -3.934 1.00 96.94 73 THR A N 1
ATOM 581 C CA . THR A 1 73 ? -4.465 8.304 -3.078 1.00 96.94 73 THR A CA 1
ATOM 582 C C . THR A 1 73 ? -4.280 7.330 -1.915 1.00 96.94 73 THR A C 1
ATOM 584 O O . THR A 1 73 ? -4.663 7.641 -0.786 1.00 96.94 73 THR A O 1
ATOM 587 N N . ALA A 1 74 ? -3.680 6.162 -2.170 1.00 97.12 74 ALA A N 1
ATOM 588 C CA . ALA A 1 74 ? -3.375 5.192 -1.128 1.00 97.12 74 ALA A CA 1
ATOM 589 C C . ALA A 1 74 ? -2.408 5.771 -0.085 1.00 97.12 74 ALA A C 1
ATOM 591 O O . ALA A 1 74 ? -2.720 5.715 1.104 1.00 97.12 74 ALA A O 1
ATOM 592 N N . LEU A 1 75 ? -1.303 6.392 -0.519 1.00 97.94 75 LEU A N 1
ATOM 593 C CA . LEU A 1 75 ? -0.350 7.078 0.362 1.00 97.94 75 LEU A CA 1
ATOM 594 C C . LEU A 1 75 ? -1.049 8.126 1.241 1.00 97.94 75 LEU A C 1
ATOM 596 O O . LEU A 1 75 ? -0.921 8.096 2.464 1.00 97.94 75 LEU A O 1
ATOM 600 N N . ASP A 1 76 ? -1.862 9.002 0.654 1.00 98.06 76 ASP A N 1
ATOM 601 C CA . ASP A 1 76 ? -2.538 10.070 1.400 1.00 98.06 76 ASP A CA 1
ATOM 602 C C . ASP A 1 76 ? -3.553 9.541 2.424 1.00 98.06 76 ASP A C 1
ATOM 604 O O . ASP A 1 76 ? -3.728 10.103 3.514 1.00 98.06 76 ASP A O 1
ATOM 608 N N . ASN A 1 77 ? -4.216 8.426 2.119 1.00 97.94 77 ASN A N 1
ATOM 609 C CA . ASN A 1 77 ? -5.196 7.836 3.023 1.00 97.94 77 ASN A CA 1
ATOM 610 C C . ASN A 1 77 ? -4.570 7.216 4.272 1.00 97.94 77 ASN A C 1
ATOM 612 O O . ASN A 1 77 ? -5.238 7.233 5.311 1.00 97.94 77 ASN A O 1
ATOM 616 N N . VAL A 1 78 ? -3.333 6.717 4.191 1.00 97.69 78 VAL A N 1
ATOM 617 C CA . VAL A 1 78 ? -2.658 6.014 5.298 1.00 97.69 78 VAL A CA 1
ATOM 618 C C . VAL A 1 78 ? -1.379 6.689 5.802 1.00 97.69 78 VAL A C 1
ATOM 620 O O . VAL A 1 78 ? -0.678 6.101 6.623 1.00 97.69 78 VAL A O 1
ATOM 623 N N . ARG A 1 79 ? -1.081 7.911 5.348 1.00 98.06 79 ARG A N 1
ATOM 624 C CA . ARG A 1 79 ? 0.075 8.706 5.790 1.00 98.06 79 ARG A CA 1
ATOM 625 C C . ARG A 1 79 ? 0.211 8.717 7.310 1.00 98.06 79 AR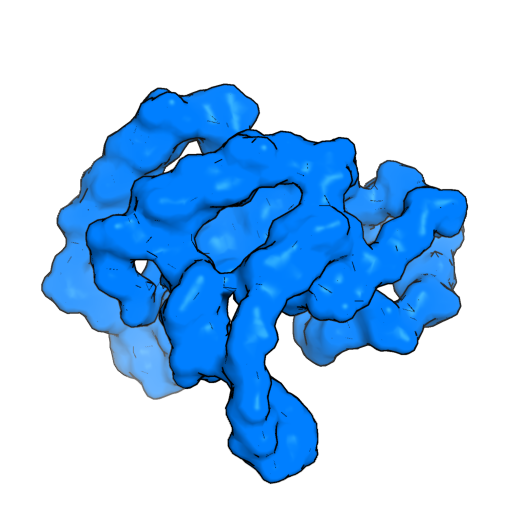G A C 1
ATOM 627 O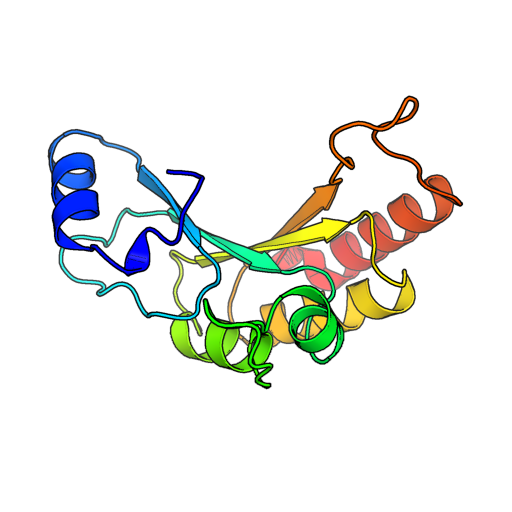 O . ARG A 1 79 ? -0.756 9.030 8.008 1.00 98.06 79 ARG A O 1
ATOM 634 N N . ASP A 1 80 ? 1.402 8.352 7.783 1.00 97.44 80 ASP A N 1
ATOM 635 C CA . ASP A 1 80 ? 1.765 8.233 9.202 1.00 97.44 80 ASP A CA 1
ATOM 636 C C . ASP A 1 80 ? 0.827 7.341 10.046 1.00 97.44 80 ASP A C 1
ATOM 638 O O . ASP A 1 80 ? 0.869 7.379 11.277 1.00 97.44 80 ASP A O 1
ATOM 642 N N . ASP A 1 81 ? -0.041 6.526 9.430 1.00 97.31 81 ASP A N 1
ATOM 643 C CA . ASP A 1 81 ? -0.899 5.602 10.166 1.00 97.31 81 ASP A CA 1
ATOM 644 C C . ASP A 1 81 ? -0.075 4.375 10.589 1.00 97.31 81 ASP A C 1
ATOM 646 O O . ASP A 1 81 ? 0.278 3.549 9.740 1.00 97.31 81 ASP A O 1
ATOM 650 N N . PRO A 1 82 ? 0.198 4.183 11.894 1.00 95.50 82 PRO A N 1
ATOM 651 C CA . PRO A 1 82 ? 0.998 3.055 12.367 1.00 95.50 82 PRO A CA 1
ATOM 652 C C . PRO A 1 82 ? 0.301 1.706 12.154 1.00 95.50 82 PRO A C 1
ATOM 654 O O . PRO A 1 82 ? 0.931 0.660 12.288 1.00 95.50 82 PRO A O 1
ATOM 657 N N . ARG A 1 83 ? -1.000 1.715 11.833 1.00 96.75 83 ARG A N 1
ATOM 658 C CA . ARG A 1 83 ? -1.755 0.520 11.450 1.00 96.75 83 ARG A CA 1
ATOM 659 C C . ARG A 1 83 ? -1.420 0.049 10.044 1.00 96.75 83 ARG A C 1
ATOM 661 O O . ARG A 1 83 ? -1.776 -1.073 9.712 1.00 96.75 83 ARG A O 1
ATOM 668 N N . ALA A 1 84 ? -0.823 0.888 9.200 1.00 97.69 84 ALA A N 1
ATOM 669 C CA . ALA A 1 84 ? -0.641 0.601 7.787 1.00 97.69 84 ALA A CA 1
ATOM 670 C C . ALA A 1 84 ? 0.772 0.123 7.457 1.00 97.69 84 ALA A C 1
ATOM 672 O O . ALA A 1 84 ? 1.779 0.744 7.797 1.00 97.69 84 ALA A O 1
ATOM 673 N N . MET A 1 85 ? 0.813 -0.991 6.736 1.00 97.56 85 MET A N 1
ATOM 674 C CA . MET A 1 85 ? 1.988 -1.530 6.076 1.00 97.56 85 MET A CA 1
ATOM 675 C C . MET A 1 85 ? 1.645 -1.739 4.606 1.00 97.56 85 MET A C 1
ATOM 677 O O . MET A 1 85 ? 0.582 -2.267 4.279 1.00 97.56 85 MET A O 1
ATOM 681 N N . PHE A 1 86 ? 2.539 -1.341 3.715 1.00 97.31 86 PHE A N 1
ATOM 682 C CA . PHE A 1 86 ? 2.396 -1.611 2.295 1.00 97.31 86 PHE A CA 1
ATOM 683 C C . PHE A 1 86 ? 2.984 -2.973 1.949 1.00 97.31 86 PHE A C 1
ATOM 685 O O . PHE A 1 86 ? 4.075 -3.309 2.401 1.00 97.31 86 PHE A O 1
ATOM 692 N N . ILE A 1 87 ? 2.277 -3.733 1.118 1.00 94.25 87 ILE A N 1
ATOM 693 C CA . ILE A 1 87 ? 2.796 -4.939 0.474 1.00 94.25 87 ILE A CA 1
ATOM 694 C C . ILE A 1 87 ? 3.110 -4.576 -0.975 1.00 94.25 87 ILE A C 1
ATOM 696 O O . ILE A 1 87 ? 2.190 -4.290 -1.745 1.00 94.25 87 ILE A O 1
ATOM 700 N N . VAL A 1 88 ? 4.391 -4.596 -1.340 1.00 92.69 88 VAL A N 1
ATOM 701 C CA . VAL A 1 88 ? 4.843 -4.414 -2.725 1.00 92.69 88 VAL A CA 1
ATOM 702 C C . VAL A 1 88 ? 5.017 -5.792 -3.356 1.00 92.69 88 VAL A C 1
ATOM 704 O O . VAL A 1 88 ? 5.877 -6.565 -2.926 1.00 92.69 88 VAL A O 1
ATOM 707 N N . HIS A 1 89 ? 4.194 -6.110 -4.354 1.00 88.38 89 HIS A N 1
ATOM 708 C CA . HIS A 1 89 ? 4.224 -7.414 -5.014 1.00 88.38 89 HIS A CA 1
ATOM 709 C C . HIS A 1 89 ? 5.293 -7.502 -6.104 1.00 88.38 89 HIS A C 1
ATOM 711 O O . HIS A 1 89 ? 5.182 -6.892 -7.158 1.00 88.38 89 HIS A O 1
ATOM 717 N N . LEU A 1 90 ? 6.311 -8.321 -5.867 1.00 84.06 90 LEU A N 1
ATOM 718 C CA . LEU A 1 90 ? 7.392 -8.613 -6.795 1.00 84.06 90 LEU A CA 1
ATOM 719 C C . LEU A 1 90 ? 6.966 -9.762 -7.724 1.00 84.06 90 LEU A C 1
ATOM 721 O O . LEU A 1 90 ? 6.960 -10.911 -7.292 1.00 84.06 90 LEU A O 1
ATOM 725 N N . ALA A 1 91 ? 6.578 -9.467 -8.965 1.00 70.44 91 ALA A N 1
ATOM 726 C CA . ALA A 1 91 ? 6.357 -10.482 -10.009 1.00 70.44 91 ALA A CA 1
ATOM 727 C C . ALA A 1 91 ? 6.288 -9.867 -11.411 1.00 70.44 91 ALA A C 1
ATOM 729 O O . ALA A 1 91 ? 6.956 -10.309 -12.339 1.00 70.44 91 ALA A O 1
ATOM 730 N N . GLU A 1 92 ? 5.508 -8.794 -11.543 1.00 65.06 92 GLU A N 1
ATOM 731 C CA . GLU A 1 92 ? 5.141 -8.216 -12.844 1.00 65.06 92 GLU A CA 1
ATOM 732 C C . GLU A 1 92 ? 5.832 -6.873 -13.115 1.00 65.06 92 GLU A C 1
ATOM 734 O O . GLU A 1 92 ? 5.741 -6.322 -14.212 1.00 65.06 92 GLU A O 1
ATOM 739 N N . GLN A 1 93 ? 6.566 -6.350 -12.128 1.00 73.69 93 GLN A N 1
ATOM 740 C CA . GLN A 1 93 ? 7.132 -5.010 -12.186 1.00 73.69 93 GLN A CA 1
ATOM 741 C C . GLN A 1 93 ? 8.571 -4.930 -12.679 1.00 73.69 93 GLN A C 1
ATOM 743 O O . GLN A 1 93 ? 9.384 -5.808 -12.378 1.00 73.69 93 GLN A O 1
ATOM 748 N N . PRO A 1 94 ? 8.922 -3.849 -13.405 1.00 83.38 94 PRO A N 1
ATOM 749 C CA . PRO A 1 94 ? 10.311 -3.542 -13.688 1.00 83.38 94 PRO A CA 1
ATOM 750 C C . PRO A 1 94 ? 11.103 -3.500 -12.380 1.00 83.38 94 PRO A C 1
ATOM 752 O O . PRO A 1 94 ? 10.746 -2.772 -11.463 1.00 83.38 94 PRO A O 1
ATOM 755 N N . ILE A 1 95 ? 12.215 -4.234 -12.305 1.00 88.31 95 ILE A N 1
ATOM 756 C CA . ILE A 1 95 ? 13.104 -4.245 -11.128 1.00 88.31 95 ILE A CA 1
ATOM 757 C C . ILE A 1 95 ? 13.482 -2.811 -10.706 1.00 88.31 95 ILE A C 1
ATOM 759 O O . ILE A 1 95 ? 13.526 -2.492 -9.522 1.00 88.31 95 ILE A O 1
ATOM 763 N N . SER A 1 96 ? 13.646 -1.910 -11.680 1.00 89.56 96 SER A N 1
ATOM 764 C CA . SER A 1 96 ? 13.947 -0.492 -11.462 1.00 89.56 96 SER A CA 1
ATOM 765 C C . SER A 1 96 ? 12.853 0.312 -10.747 1.00 89.56 96 SER A C 1
ATOM 767 O O . SER A 1 96 ? 13.132 1.429 -10.322 1.00 89.56 96 SER A O 1
ATOM 769 N N . SER A 1 97 ? 11.618 -0.191 -10.635 1.00 91.00 97 SER A N 1
ATOM 770 C CA . SER A 1 97 ? 10.538 0.496 -9.910 1.00 91.00 97 SER A CA 1
ATOM 771 C C . SER A 1 97 ? 10.487 0.149 -8.421 1.00 91.00 97 SER A C 1
ATOM 773 O O . SER A 1 97 ? 9.801 0.844 -7.669 1.00 91.00 97 SER A O 1
ATOM 775 N N . ILE A 1 98 ? 11.222 -0.876 -7.970 1.00 92.81 98 ILE A N 1
ATOM 776 C CA . ILE A 1 98 ? 11.194 -1.343 -6.577 1.00 92.81 98 ILE A CA 1
ATOM 777 C C . ILE A 1 98 ? 11.695 -0.247 -5.637 1.00 92.81 98 ILE A C 1
ATOM 779 O O . ILE A 1 98 ? 10.945 0.184 -4.765 1.00 92.81 98 ILE A O 1
ATOM 783 N N . GLU A 1 99 ? 12.928 0.234 -5.828 1.00 95.12 99 GLU A N 1
ATOM 784 C CA . GLU A 1 99 ? 13.512 1.257 -4.951 1.00 95.12 99 GLU A CA 1
ATOM 785 C C . GLU A 1 99 ? 12.655 2.535 -4.876 1.00 95.12 99 GLU A C 1
ATOM 787 O O . GLU A 1 99 ? 12.290 2.903 -3.758 1.00 95.12 99 GLU A O 1
ATOM 792 N N . PRO A 1 100 ? 12.253 3.177 -5.996 1.00 95.50 100 PRO A N 1
ATOM 793 C CA . PRO A 1 100 ? 11.428 4.385 -5.934 1.00 95.50 100 PRO A CA 1
ATOM 794 C C . PRO A 1 100 ? 10.085 4.165 -5.227 1.00 95.50 100 PRO A C 1
ATOM 796 O O . PRO A 1 100 ? 9.616 5.036 -4.500 1.00 95.50 100 PRO A O 1
ATOM 799 N N . THR A 1 101 ? 9.465 2.994 -5.399 1.00 95.44 101 THR A N 1
ATOM 800 C CA . THR A 1 101 ? 8.201 2.672 -4.718 1.00 95.44 101 THR A CA 1
ATOM 801 C C . THR A 1 101 ? 8.397 2.578 -3.209 1.00 95.44 101 THR A C 1
ATOM 803 O O . THR A 1 101 ? 7.624 3.163 -2.450 1.00 95.44 101 THR A O 1
ATOM 806 N N . VAL A 1 102 ? 9.438 1.864 -2.767 1.00 96.56 102 VAL A N 1
ATOM 807 C CA . VAL A 1 102 ? 9.771 1.714 -1.342 1.00 96.56 102 VAL A CA 1
ATOM 808 C C . VAL A 1 102 ? 10.135 3.060 -0.721 1.00 96.56 102 VAL A C 1
ATOM 810 O O . VAL A 1 102 ? 9.642 3.370 0.361 1.00 96.56 102 VAL A O 1
ATOM 813 N N . GLU A 1 103 ? 10.932 3.874 -1.414 1.00 97.38 103 GLU A N 1
ATOM 814 C CA . GLU A 1 103 ? 11.323 5.214 -0.965 1.00 97.38 103 GLU A CA 1
ATOM 815 C C . GLU A 1 103 ? 10.099 6.092 -0.705 1.00 97.38 103 GLU A C 1
ATOM 817 O O . GLU A 1 103 ? 9.945 6.634 0.385 1.00 97.38 103 GLU A O 1
ATOM 822 N N . ARG A 1 104 ? 9.149 6.134 -1.644 1.00 97.62 104 ARG A N 1
ATOM 823 C CA . ARG A 1 104 ? 7.921 6.920 -1.477 1.00 97.62 104 ARG A CA 1
ATOM 824 C C . ARG A 1 104 ? 7.038 6.449 -0.328 1.00 97.62 104 ARG A C 1
ATOM 826 O O . ARG A 1 104 ? 6.381 7.276 0.299 1.00 97.62 104 ARG A O 1
ATOM 833 N N . ILE A 1 105 ? 6.990 5.146 -0.056 1.00 97.81 105 ILE A N 1
ATOM 834 C CA . ILE A 1 105 ? 6.237 4.611 1.088 1.00 97.81 105 ILE A CA 1
ATOM 835 C C . ILE A 1 105 ? 6.931 4.978 2.406 1.00 97.81 105 ILE A C 1
ATOM 837 O O . ILE A 1 105 ? 6.260 5.393 3.355 1.00 97.81 105 ILE A O 1
ATOM 841 N N . ALA A 1 106 ? 8.259 4.862 2.454 1.00 97.44 106 ALA A N 1
ATOM 842 C CA . ALA A 1 106 ? 9.060 5.251 3.607 1.00 97.44 106 ALA A CA 1
ATOM 843 C C . ALA A 1 106 ? 8.914 6.753 3.910 1.00 97.44 106 ALA A C 1
ATOM 845 O O . ALA A 1 106 ? 8.608 7.126 5.041 1.00 97.44 106 ALA A O 1
ATOM 846 N N . ASP A 1 107 ? 9.015 7.609 2.890 1.00 97.88 107 ASP A N 1
ATOM 847 C CA . ASP A 1 107 ? 8.799 9.059 2.994 1.00 97.88 107 ASP A CA 1
ATOM 848 C C . ASP A 1 107 ? 7.370 9.419 3.442 1.00 97.88 107 ASP A C 1
ATOM 850 O O . ASP A 1 107 ? 7.128 10.497 3.986 1.00 97.88 107 ASP A O 1
ATOM 854 N N . ASN A 1 108 ? 6.406 8.518 3.234 1.00 98.12 108 ASN A N 1
ATOM 855 C CA . ASN A 1 108 ? 5.020 8.672 3.677 1.00 98.12 108 ASN A CA 1
ATOM 856 C C . ASN A 1 108 ? 4.783 8.266 5.142 1.00 98.12 108 ASN A C 1
ATOM 858 O O . ASN A 1 108 ? 3.657 8.376 5.634 1.00 98.12 108 ASN A O 1
ATOM 862 N N . GLY A 1 109 ? 5.818 7.778 5.828 1.00 97.94 109 GLY A N 1
ATOM 863 C CA . GLY A 1 109 ? 5.737 7.374 7.226 1.00 97.94 109 GLY A CA 1
ATOM 864 C C . GLY A 1 109 ? 5.213 5.954 7.439 1.00 97.94 109 GLY A C 1
ATOM 865 O O . GLY A 1 109 ? 4.803 5.614 8.550 1.00 97.94 109 GLY A O 1
ATOM 866 N N . ASN A 1 110 ? 5.203 5.104 6.405 1.00 97.88 110 ASN A N 1
ATOM 867 C CA . ASN A 1 110 ? 4.646 3.754 6.489 1.00 97.88 110 ASN A CA 1
ATOM 868 C C . ASN A 1 110 ? 5.692 2.657 6.279 1.00 97.88 110 ASN A C 1
ATOM 870 O O . ASN A 1 110 ? 6.668 2.811 5.551 1.00 97.88 110 ASN A O 1
ATOM 874 N N . ARG A 1 111 ? 5.447 1.501 6.906 1.00 97.38 111 ARG A N 1
ATOM 875 C CA . ARG A 1 111 ? 6.280 0.305 6.733 1.00 97.38 111 ARG A CA 1
ATOM 876 C C . ARG A 1 111 ? 6.003 -0.386 5.406 1.00 97.38 111 ARG A C 1
ATOM 878 O O . ARG A 1 111 ? 4.899 -0.292 4.867 1.00 97.38 111 ARG A O 1
ATOM 885 N N . VAL A 1 112 ? 6.981 -1.151 4.943 1.00 96.75 112 VAL A N 1
ATOM 886 C CA . VAL A 1 112 ? 6.942 -1.9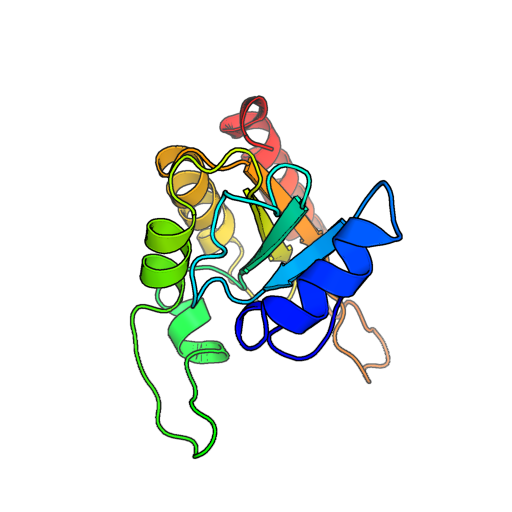00 3.691 1.00 96.75 112 VAL A CA 1
ATOM 887 C C . VAL A 1 112 ? 7.233 -3.368 3.967 1.00 96.75 112 VAL A C 1
ATOM 889 O O . VAL A 1 112 ? 8.072 -3.712 4.789 1.00 96.75 112 VAL A O 1
ATOM 892 N N . THR A 1 113 ? 6.559 -4.252 3.246 1.00 94.62 113 THR A N 1
ATOM 893 C CA . THR A 1 113 ? 6.975 -5.639 3.078 1.00 94.62 113 THR A CA 1
ATOM 894 C C . THR A 1 113 ? 6.981 -5.982 1.593 1.00 94.62 113 THR A C 1
ATOM 896 O O . THR A 1 113 ? 6.129 -5.526 0.826 1.00 94.62 113 THR A O 1
ATOM 899 N N . LEU A 1 114 ? 7.979 -6.755 1.175 1.00 91.56 114 LEU A N 1
ATOM 900 C CA . LEU A 1 114 ? 8.123 -7.209 -0.203 1.00 91.56 114 LEU A CA 1
ATOM 901 C C . LEU A 1 114 ? 7.543 -8.619 -0.299 1.00 91.56 114 LEU A C 1
ATOM 903 O O . LEU A 1 114 ? 8.006 -9.530 0.387 1.00 91.56 114 LEU A O 1
ATOM 907 N N . GLY A 1 115 ? 6.517 -8.794 -1.125 1.00 86.38 115 GLY A N 1
ATOM 908 C CA . GLY A 1 115 ? 5.864 -10.084 -1.324 1.00 86.38 115 GLY A CA 1
ATOM 909 C C . GLY A 1 115 ? 6.139 -10.609 -2.720 1.00 86.38 115 GLY A C 1
ATOM 910 O O . GLY A 1 115 ? 5.809 -9.933 -3.685 1.00 86.38 115 GLY A O 1
ATOM 911 N N . LEU A 1 116 ? 6.685 -11.814 -2.855 1.00 81.75 116 LEU A N 1
ATOM 912 C CA . LEU A 1 116 ? 6.730 -12.473 -4.158 1.00 81.75 116 LEU A CA 1
ATOM 913 C C . LEU A 1 116 ? 5.313 -12.922 -4.529 1.00 81.75 116 LEU A C 1
ATOM 915 O O . LEU A 1 116 ? 4.649 -13.581 -3.727 1.00 81.75 116 LEU A O 1
ATOM 919 N N . TYR A 1 117 ? 4.838 -12.529 -5.706 1.00 70.44 117 TYR A N 1
ATOM 920 C CA . TYR A 1 117 ? 3.520 -12.929 -6.190 1.00 70.44 117 TYR A CA 1
ATOM 921 C C . TYR A 1 117 ? 3.672 -13.961 -7.303 1.00 70.44 117 TYR A C 1
ATOM 923 O O . TYR A 1 117 ? 4.548 -13.837 -8.149 1.00 70.44 117 TYR A O 1
ATOM 931 N N . GLY A 1 118 ? 2.840 -14.996 -7.276 1.00 63.75 118 GLY A N 1
ATOM 932 C CA . GLY A 1 118 ? 2.762 -15.951 -8.370 1.00 63.75 118 GLY A CA 1
ATOM 933 C C . GLY A 1 118 ? 1.514 -15.698 -9.207 1.00 63.75 118 GLY A C 1
ATOM 934 O O . GLY A 1 118 ? 0.442 -15.472 -8.640 1.00 63.75 118 GLY A O 1
ATOM 935 N N . ALA A 1 119 ? 1.635 -15.740 -10.532 1.00 60.59 119 ALA A N 1
ATOM 936 C CA . ALA A 1 119 ? 0.491 -15.783 -11.423 1.00 60.59 119 ALA A CA 1
ATOM 937 C C . ALA A 1 119 ? -0.342 -17.035 -11.118 1.00 60.59 119 ALA A C 1
ATOM 939 O O . ALA A 1 119 ? 0.172 -18.151 -10.995 1.00 60.59 119 ALA A O 1
ATOM 940 N N . TYR A 1 120 ? -1.650 -16.839 -10.978 1.00 49.84 120 TYR A N 1
ATOM 941 C CA . TYR A 1 120 ? -2.576 -17.959 -10.958 1.00 49.84 120 TYR A CA 1
ATOM 942 C C . TYR A 1 120 ? -2.653 -18.522 -12.383 1.00 49.84 120 TYR A C 1
ATOM 944 O O . TYR A 1 120 ? -2.725 -17.760 -13.343 1.00 49.84 120 TYR A O 1
ATOM 952 N N . ASP A 1 121 ? -2.639 -19.851 -12.497 1.00 52.50 121 ASP A N 1
ATOM 953 C CA . ASP A 1 121 ? -2.935 -20.615 -13.720 1.00 52.50 121 ASP A CA 1
ATOM 954 C C . ASP A 1 121 ? -1.755 -20.878 -14.682 1.00 52.50 121 ASP A C 1
ATOM 956 O O . ASP A 1 121 ? -1.951 -21.458 -15.752 1.00 52.50 121 ASP A O 1
ATOM 960 N N . GLU A 1 122 ? -0.519 -20.560 -14.287 1.00 57.03 122 GLU A N 1
ATOM 961 C CA . GLU A 1 122 ? 0.684 -20.907 -15.058 1.00 57.03 122 GLU A CA 1
ATOM 962 C C . GLU A 1 122 ? 1.365 -22.197 -14.565 1.00 57.03 122 GLU A C 1
ATOM 964 O O . GLU A 1 122 ? 1.318 -22.553 -13.386 1.00 57.03 122 GLU A O 1
ATOM 969 N N . HIS A 1 123 ? 2.008 -22.925 -15.489 1.00 56.91 123 HIS A N 1
ATOM 970 C CA . HIS A 1 123 ? 2.741 -24.161 -15.172 1.00 56.91 123 HIS A CA 1
ATOM 971 C C . HIS A 1 123 ? 3.991 -23.889 -14.313 1.00 56.91 123 HIS A C 1
ATOM 973 O O . HIS A 1 123 ? 4.422 -24.759 -13.558 1.00 56.91 123 HIS A O 1
ATOM 979 N N . ASP A 1 124 ? 4.513 -22.663 -14.401 1.00 63.66 124 ASP A N 1
ATOM 980 C CA . ASP A 1 124 ? 5.447 -22.055 -13.459 1.00 63.66 124 ASP A CA 1
ATOM 981 C C . ASP A 1 124 ? 4.766 -20.811 -12.862 1.00 63.66 124 ASP A C 1
ATOM 983 O O . ASP A 1 124 ? 4.817 -19.742 -13.466 1.00 63.66 124 ASP A O 1
ATOM 987 N N . PRO A 1 125 ? 4.090 -20.933 -11.707 1.00 54.75 125 PRO A N 1
ATOM 988 C CA . PRO A 1 125 ? 3.317 -19.838 -11.137 1.00 54.75 125 PRO A CA 1
ATOM 989 C C . PRO A 1 125 ? 4.185 -18.646 -10.742 1.00 54.75 125 PRO A C 1
ATOM 991 O O . PRO A 1 125 ? 3.651 -17.568 -10.548 1.00 54.75 125 PRO A O 1
ATOM 994 N N . ILE A 1 126 ? 5.504 -18.795 -10.606 1.00 60.78 126 ILE A N 1
ATOM 995 C CA . ILE A 1 126 ? 6.390 -17.662 -10.323 1.00 60.78 126 ILE A CA 1
ATOM 996 C C . ILE A 1 126 ? 6.843 -17.011 -11.636 1.00 60.78 126 ILE A C 1
ATOM 998 O O . ILE A 1 126 ? 6.935 -15.788 -11.686 1.00 60.78 126 ILE A O 1
ATOM 1002 N N . GLY A 1 127 ? 7.089 -17.795 -12.694 1.00 58.84 127 GLY A N 1
ATOM 1003 C CA . GLY A 1 127 ? 7.258 -17.314 -14.076 1.00 58.84 127 GLY A CA 1
ATOM 1004 C C . GLY A 1 127 ? 8.333 -16.234 -14.268 1.00 58.84 127 GLY A C 1
ATOM 1005 O O . GLY A 1 127 ? 8.336 -15.504 -15.264 1.00 58.84 127 GLY A O 1
ATOM 1006 N N . LEU A 1 128 ? 9.238 -16.078 -13.296 1.00 67.50 128 LEU A N 1
ATOM 1007 C CA . LEU A 1 128 ? 10.189 -14.977 -13.259 1.00 67.50 128 LEU A CA 1
ATOM 1008 C C . LEU A 1 128 ? 11.258 -15.194 -14.322 1.00 67.50 128 LEU A C 1
ATOM 1010 O O . LEU A 1 128 ? 11.980 -16.187 -14.311 1.00 67.50 128 LEU A O 1
ATOM 1014 N N . ARG A 1 129 ? 11.414 -14.207 -15.208 1.00 69.12 129 ARG A N 1
ATOM 1015 C CA . ARG A 1 129 ? 12.462 -14.237 -16.240 1.00 69.12 129 ARG A CA 1
ATOM 1016 C C . ARG A 1 129 ? 13.876 -14.219 -15.652 1.00 69.12 129 ARG A C 1
ATOM 1018 O O . ARG A 1 129 ? 14.786 -14.741 -16.283 1.00 69.12 129 ARG A O 1
ATOM 1025 N N . ASP A 1 130 ? 14.049 -13.574 -14.497 1.00 80.12 130 ASP A N 1
ATOM 1026 C CA . ASP A 1 130 ? 15.337 -13.397 -13.814 1.00 80.12 130 ASP A CA 1
ATOM 1027 C C . ASP A 1 130 ? 15.116 -13.268 -12.287 1.00 80.12 130 ASP A C 1
ATOM 1029 O O . ASP A 1 130 ? 15.071 -12.155 -11.747 1.00 80.12 130 ASP A O 1
ATOM 1033 N N . PRO A 1 131 ? 14.855 -14.391 -11.589 1.00 80.94 131 PRO A N 1
ATOM 1034 C CA . PRO A 1 131 ? 14.515 -14.383 -10.168 1.00 80.94 131 PRO A CA 1
ATOM 1035 C C . PRO A 1 131 ? 15.681 -13.937 -9.283 1.00 80.94 131 PRO A C 1
ATOM 1037 O O . PRO A 1 131 ? 15.452 -13.225 -8.308 1.00 80.94 131 PRO A O 1
ATOM 1040 N N . ASP A 1 132 ? 16.915 -14.297 -9.640 1.00 86.12 132 ASP A N 1
ATOM 1041 C CA . ASP A 1 132 ? 18.107 -13.952 -8.861 1.00 86.12 132 ASP A CA 1
ATOM 1042 C C . ASP A 1 132 ? 18.296 -12.438 -8.820 1.00 86.12 132 ASP A C 1
ATOM 1044 O O . ASP A 1 132 ? 18.396 -11.848 -7.745 1.00 86.12 132 ASP A O 1
ATOM 1048 N N . ARG A 1 133 ? 18.211 -11.771 -9.977 1.00 88.56 133 ARG A N 1
ATOM 1049 C CA . ARG A 1 133 ? 18.317 -10.311 -10.041 1.00 88.56 133 ARG A CA 1
ATOM 1050 C C . ARG A 1 133 ? 17.194 -9.602 -9.284 1.00 88.56 133 ARG A C 1
ATOM 1052 O O . ARG A 1 133 ? 17.424 -8.541 -8.702 1.00 88.56 133 ARG A O 1
ATOM 1059 N N . LEU A 1 134 ? 15.979 -10.151 -9.306 1.00 88.38 134 LEU A N 1
ATOM 1060 C CA . LEU A 1 134 ? 14.849 -9.601 -8.554 1.00 88.38 134 LEU A CA 1
ATOM 1061 C C . LEU A 1 134 ? 15.073 -9.723 -7.041 1.00 88.38 134 LEU A C 1
ATOM 1063 O O . LEU A 1 134 ? 14.817 -8.768 -6.306 1.00 88.38 134 LEU A O 1
ATOM 1067 N N . ILE A 1 135 ? 15.551 -10.881 -6.584 1.00 89.44 135 ILE A N 1
ATOM 1068 C CA . ILE A 1 135 ? 15.865 -11.136 -5.175 1.00 89.44 135 ILE A CA 1
ATOM 1069 C C . ILE A 1 135 ? 17.020 -10.243 -4.718 1.00 89.44 135 ILE A C 1
ATOM 1071 O O . ILE A 1 135 ? 16.906 -9.610 -3.669 1.00 89.44 135 ILE A O 1
ATOM 1075 N N . ASP A 1 136 ? 18.087 -10.132 -5.509 1.00 93.31 136 ASP A N 1
ATOM 1076 C CA . ASP A 1 136 ? 19.234 -9.270 -5.212 1.00 93.31 136 ASP A CA 1
ATOM 1077 C C . ASP A 1 136 ? 18.807 -7.810 -5.045 1.00 93.31 136 ASP A C 1
ATOM 1079 O O . ASP A 1 136 ? 19.183 -7.154 -4.070 1.00 93.31 136 ASP A O 1
ATOM 1083 N N . GLU A 1 137 ? 17.961 -7.306 -5.948 1.00 93.75 137 GLU A N 1
ATOM 1084 C CA . GLU A 1 137 ? 17.419 -5.955 -5.828 1.00 93.75 137 GLU A CA 1
ATOM 1085 C C . GLU A 1 137 ? 16.536 -5.805 -4.584 1.00 93.75 137 GLU A C 1
ATOM 1087 O O . GLU A 1 137 ? 16.682 -4.839 -3.833 1.00 93.75 137 GLU A O 1
ATOM 1092 N N . ALA A 1 138 ? 15.647 -6.765 -4.322 1.00 92.62 138 ALA A N 1
ATOM 1093 C CA . ALA A 1 138 ? 14.779 -6.741 -3.149 1.00 92.62 138 ALA A CA 1
ATOM 1094 C C . ALA A 1 138 ? 15.585 -6.714 -1.839 1.00 92.62 138 ALA A C 1
ATOM 1096 O O . ALA A 1 138 ? 15.267 -5.949 -0.926 1.00 92.62 138 ALA A O 1
ATOM 1097 N N . LEU A 1 139 ? 16.656 -7.509 -1.749 1.00 94.44 139 LEU A N 1
ATOM 1098 C CA . LEU A 1 139 ? 17.554 -7.541 -0.596 1.00 94.44 139 LEU A CA 1
ATOM 1099 C C . LEU A 1 139 ? 18.360 -6.244 -0.463 1.00 94.44 139 LEU A C 1
ATOM 1101 O O . LEU A 1 139 ? 18.482 -5.719 0.645 1.00 94.44 139 LEU A O 1
ATOM 1105 N N . ARG A 1 140 ? 18.855 -5.686 -1.574 1.00 96.81 140 ARG A N 1
ATOM 1106 C CA . ARG A 1 140 ? 19.562 -4.397 -1.586 1.00 96.81 140 ARG A CA 1
ATOM 1107 C C . 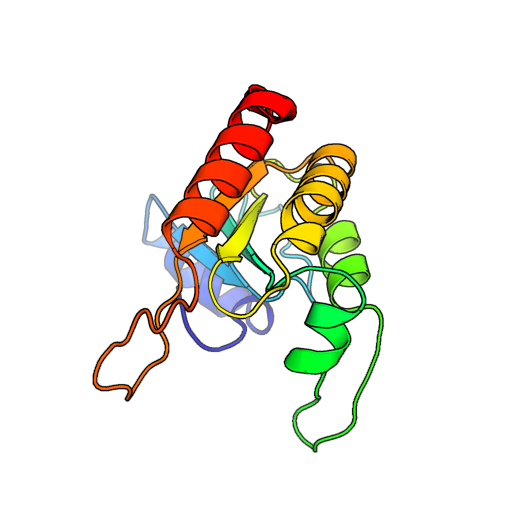ARG A 1 140 ? 18.665 -3.260 -1.097 1.00 96.81 140 ARG A C 1
ATOM 1109 O O . ARG A 1 140 ? 19.087 -2.463 -0.258 1.00 96.81 140 ARG A O 1
ATOM 1116 N N . VAL A 1 141 ? 17.427 -3.190 -1.589 1.00 96.12 141 VAL A N 1
ATOM 1117 C CA . VAL A 1 141 ? 16.438 -2.186 -1.170 1.00 96.12 141 VAL A CA 1
ATOM 1118 C C . VAL A 1 141 ? 16.058 -2.383 0.295 1.00 96.12 141 VAL A C 1
ATOM 1120 O O . VAL A 1 141 ? 16.040 -1.413 1.051 1.00 96.12 141 VAL A O 1
ATOM 1123 N N . LYS A 1 142 ? 15.834 -3.626 0.737 1.00 95.19 142 LYS A N 1
ATOM 1124 C CA . LYS A 1 142 ? 15.582 -3.933 2.151 1.00 95.19 142 LYS A CA 1
ATOM 1125 C C . LYS A 1 142 ? 16.708 -3.429 3.055 1.00 95.19 142 LYS A C 1
ATOM 1127 O O . LYS A 1 142 ? 16.413 -2.835 4.086 1.00 95.19 142 LYS A O 1
ATOM 1132 N N . GLU A 1 143 ? 17.970 -3.638 2.685 1.00 96.94 143 GLU A N 1
ATOM 1133 C CA . GLU A 1 143 ? 19.102 -3.167 3.492 1.00 96.94 143 GLU A CA 1
ATOM 1134 C C . GLU A 1 143 ? 19.176 -1.634 3.525 1.00 96.94 143 GLU A C 1
ATOM 1136 O O . GLU A 1 143 ? 19.352 -1.047 4.593 1.00 96.94 143 GLU A O 1
ATOM 1141 N N . ARG A 1 144 ? 18.956 -0.961 2.386 1.00 97.56 144 ARG A N 1
ATOM 1142 C CA . ARG A 1 144 ? 18.920 0.510 2.323 1.00 97.56 144 ARG A CA 1
ATOM 1143 C C . ARG A 1 144 ? 17.804 1.109 3.184 1.00 97.56 144 ARG A C 1
ATOM 1145 O O . ARG A 1 144 ? 18.018 2.131 3.830 1.00 97.56 144 ARG A O 1
ATOM 1152 N N . PHE A 1 145 ? 16.633 0.477 3.209 1.00 96.50 145 PHE A N 1
ATOM 1153 C CA . PHE A 1 145 ? 15.446 0.940 3.934 1.00 96.50 145 PHE A CA 1
ATOM 1154 C C . PHE A 1 145 ? 15.153 0.100 5.186 1.00 96.50 145 PHE A C 1
ATOM 1156 O O . PHE A 1 145 ? 13.999 -0.060 5.570 1.00 96.50 145 PHE A O 1
ATOM 1163 N N . ARG A 1 146 ? 16.185 -0.411 5.869 1.00 93.44 146 ARG A N 1
ATOM 1164 C CA . ARG A 1 146 ? 16.066 -1.369 6.987 1.00 93.44 146 ARG A CA 1
ATOM 1165 C C . ARG A 1 146 ? 15.155 -0.939 8.146 1.00 93.44 146 ARG A C 1
ATOM 1167 O O . ARG A 1 146 ? 14.648 -1.783 8.872 1.00 93.44 146 ARG A O 1
ATOM 1174 N N . THR A 1 147 ? 14.963 0.360 8.360 1.00 93.56 147 THR A N 1
ATOM 1175 C CA . THR A 1 147 ? 14.035 0.871 9.388 1.00 93.56 147 THR A CA 1
ATOM 1176 C C . THR A 1 147 ? 12.565 0.719 8.978 1.00 93.56 147 THR A C 1
ATOM 1178 O O . THR A 1 147 ? 11.681 0.655 9.833 1.00 93.56 147 THR A O 1
ATOM 1181 N N . TRP A 1 148 ? 12.307 0.676 7.672 1.00 94.44 148 TRP A N 1
ATOM 1182 C CA . TRP A 1 148 ? 10.981 0.653 7.062 1.00 94.44 148 TRP A CA 1
ATOM 1183 C C . TRP A 1 148 ? 10.571 -0.736 6.555 1.00 94.44 148 TRP A C 1
ATOM 1185 O O . TRP A 1 148 ? 9.367 -0.994 6.484 1.00 94.44 148 TRP A O 1
ATOM 1195 N N . CYS A 1 149 ? 11.542 -1.606 6.248 1.00 85.56 149 CYS A N 1
ATOM 1196 C CA . CYS A 1 149 ? 11.370 -2.965 5.715 1.00 85.56 149 CYS A CA 1
ATOM 1197 C C . CYS A 1 149 ? 11.610 -4.087 6.741 1.00 85.56 149 CYS A C 1
ATOM 1199 O O . CYS A 1 149 ? 12.373 -3.879 7.709 1.00 85.56 149 CYS A O 1
#

Radius of gyration: 15.87 Å; chains: 1; bounding box: 39×34×37 Å

Secondary structure (DSSP, 8-state):
--SS-GGG-HHHHHHHHHH-S-EEEEE-SSSPPPSTT-TTEEEEEEESSSHHHHHHHH-B-TTS-B-S-HHHHHHHHHTT-TTEEEEEEESSS-GGGHHHHHHHHHHTT-EEEEEE-PPTT-SSSS--S-HHHHHHHHHHHHHHTTTT-